Protein AF-A0A1Y0EMP9-F1 (afdb_monomer_lite)

Structure (mmCIF, N/CA/C/O backbone):
data_AF-A0A1Y0EMP9-F1
#
_entry.id   AF-A0A1Y0EMP9-F1
#
loop_
_atom_site.group_PDB
_atom_site.id
_atom_site.type_symbol
_atom_site.label_atom_id
_atom_site.label_alt_id
_atom_site.label_comp_id
_atom_site.label_asym_id
_atom_site.label_entity_id
_atom_site.label_seq_id
_atom_site.pdbx_PDB_ins_code
_atom_site.Cartn_x
_atom_site.Cartn_y
_atom_site.Cartn_z
_atom_site.occupancy
_atom_site.B_iso_or_equiv
_atom_site.auth_seq_id
_atom_site.auth_comp_id
_atom_site.auth_asym_id
_atom_site.auth_atom_id
_atom_site.pdbx_PDB_model_num
ATOM 1 N N . MET A 1 1 ? 27.835 5.437 15.108 1.00 37.56 1 MET A N 1
ATOM 2 C CA . MET A 1 1 ? 27.768 5.142 13.660 1.00 37.56 1 MET A CA 1
ATOM 3 C C . MET A 1 1 ? 26.360 5.455 13.192 1.00 37.56 1 MET A C 1
ATOM 5 O O . MET A 1 1 ? 25.438 4.773 13.617 1.00 37.56 1 MET A O 1
ATOM 9 N N . VAL A 1 2 ? 26.171 6.522 12.415 1.00 45.50 2 VAL A N 1
ATOM 10 C CA . VAL A 1 2 ? 24.854 6.846 11.848 1.00 45.50 2 VAL A CA 1
ATOM 11 C C . VAL A 1 2 ? 24.652 5.893 10.673 1.00 45.50 2 VAL A C 1
ATOM 13 O O . VAL A 1 2 ? 25.384 5.974 9.689 1.00 45.50 2 VAL A O 1
ATOM 16 N N . LYS A 1 3 ? 23.752 4.914 10.815 1.00 45.09 3 LYS A N 1
ATOM 17 C CA . LYS A 1 3 ? 23.377 4.024 9.709 1.00 45.09 3 LYS A CA 1
ATOM 18 C C . LYS A 1 3 ? 22.834 4.918 8.591 1.00 45.09 3 LYS A C 1
ATOM 20 O O . LYS A 1 3 ? 21.922 5.700 8.844 1.00 45.09 3 LYS A O 1
ATOM 25 N N . ALA A 1 4 ? 23.413 4.839 7.395 1.00 53.69 4 ALA A N 1
ATOM 26 C CA . ALA A 1 4 ? 22.848 5.504 6.229 1.00 53.69 4 ALA A CA 1
ATOM 27 C C . ALA A 1 4 ? 21.397 5.028 6.070 1.00 53.69 4 ALA A C 1
ATOM 29 O O . ALA A 1 4 ? 21.163 3.817 6.009 1.00 53.69 4 ALA A O 1
ATOM 30 N N . ILE A 1 5 ? 20.454 5.974 6.064 1.00 54.62 5 ILE A N 1
ATOM 31 C CA . ILE A 1 5 ? 19.033 5.708 5.826 1.00 54.62 5 ILE A CA 1
ATOM 32 C C . ILE A 1 5 ? 18.956 5.014 4.468 1.00 54.62 5 ILE A C 1
ATOM 34 O O . ILE A 1 5 ? 19.397 5.575 3.461 1.00 54.62 5 ILE A O 1
ATOM 38 N N . GLN A 1 6 ? 18.506 3.759 4.443 1.00 62.00 6 GLN A N 1
ATOM 39 C CA . GLN A 1 6 ? 18.392 3.036 3.183 1.00 62.00 6 GLN A CA 1
ATOM 40 C C . GLN A 1 6 ? 17.274 3.688 2.358 1.00 62.00 6 GLN A C 1
ATOM 42 O O . GLN A 1 6 ? 16.291 4.145 2.938 1.00 62.00 6 GLN A O 1
ATOM 47 N N . PRO A 1 7 ? 17.345 3.702 1.016 1.00 63.62 7 PRO A N 1
ATOM 48 C CA . PRO A 1 7 ? 16.256 4.221 0.180 1.00 63.62 7 PRO A CA 1
ATOM 49 C C . PRO A 1 7 ? 14.893 3.588 0.512 1.00 63.62 7 PRO A C 1
ATOM 51 O O . PRO A 1 7 ? 13.855 4.239 0.432 1.00 63.62 7 PRO A O 1
ATOM 54 N N . THR A 1 8 ? 14.905 2.323 0.944 1.00 72.81 8 THR A N 1
ATOM 55 C CA . THR A 1 8 ? 13.742 1.596 1.467 1.00 72.81 8 THR A CA 1
ATOM 56 C C . THR A 1 8 ? 13.122 2.280 2.686 1.00 72.81 8 THR A C 1
ATOM 58 O O . THR A 1 8 ? 11.903 2.372 2.766 1.00 72.81 8 THR A O 1
ATOM 61 N N . ASP A 1 9 ? 13.937 2.797 3.607 1.00 77.06 9 ASP A N 1
ATOM 62 C CA . ASP A 1 9 ? 13.466 3.464 4.824 1.00 77.06 9 ASP A CA 1
ATOM 63 C C . ASP A 1 9 ? 12.768 4.791 4.498 1.00 77.06 9 ASP A C 1
ATOM 65 O O . ASP A 1 9 ? 11.768 5.121 5.132 1.00 77.06 9 ASP A O 1
ATOM 69 N N . THR A 1 10 ? 13.232 5.517 3.474 1.00 84.38 10 THR A N 1
ATOM 70 C CA . THR A 1 10 ? 12.572 6.746 3.001 1.00 84.38 10 THR A CA 1
ATOM 71 C C . THR A 1 10 ? 11.175 6.452 2.457 1.00 84.38 10 THR A C 1
ATOM 73 O O . THR A 1 10 ? 10.213 7.098 2.860 1.00 84.38 10 THR A O 1
ATOM 76 N N . HIS A 1 11 ? 11.028 5.437 1.601 1.00 87.19 11 HIS A N 1
ATOM 77 C CA . HIS A 1 11 ? 9.717 5.074 1.050 1.00 87.19 11 HIS A CA 1
ATOM 78 C C . HIS A 1 11 ? 8.768 4.504 2.103 1.00 87.19 11 HIS A C 1
ATOM 80 O O . HIS A 1 11 ? 7.568 4.768 2.068 1.00 87.19 11 HIS A O 1
ATOM 86 N N . VAL A 1 12 ? 9.294 3.744 3.064 1.00 90.88 12 VAL A N 1
ATOM 87 C CA . VAL A 1 12 ? 8.502 3.289 4.209 1.00 90.88 12 VAL A CA 1
ATOM 88 C C . VAL A 1 12 ? 8.034 4.493 5.028 1.00 90.88 12 VAL A C 1
ATOM 90 O O . VAL A 1 12 ? 6.857 4.551 5.362 1.00 90.88 12 VAL A O 1
ATOM 93 N N . ALA A 1 13 ? 8.891 5.484 5.289 1.00 91.62 13 ALA A N 1
ATOM 94 C CA . ALA A 1 13 ? 8.503 6.699 6.007 1.00 91.62 13 ALA A CA 1
ATOM 95 C C . ALA A 1 13 ? 7.399 7.489 5.279 1.00 91.62 13 ALA A C 1
ATOM 97 O O . ALA A 1 13 ? 6.421 7.884 5.910 1.00 91.62 13 ALA A O 1
ATOM 98 N N . GLU A 1 14 ? 7.501 7.652 3.956 1.00 91.88 14 GLU A N 1
ATOM 99 C CA . GLU A 1 14 ? 6.457 8.282 3.131 1.00 91.88 14 GLU A CA 1
ATOM 100 C C . GLU A 1 14 ? 5.108 7.555 3.264 1.00 91.88 14 GLU A C 1
ATOM 102 O O . GLU A 1 14 ? 4.066 8.187 3.449 1.00 91.88 14 GLU A O 1
ATOM 107 N N . ILE A 1 15 ? 5.122 6.218 3.213 1.00 93.75 15 ILE A N 1
ATOM 108 C CA . ILE A 1 15 ? 3.914 5.399 3.366 1.00 93.75 15 ILE A CA 1
ATOM 109 C C . ILE A 1 15 ? 3.347 5.525 4.784 1.00 93.75 15 ILE A C 1
ATOM 111 O O . ILE A 1 15 ? 2.135 5.653 4.934 1.00 93.75 15 ILE A O 1
ATOM 115 N N . LEU A 1 16 ? 4.188 5.529 5.820 1.00 94.38 16 LEU A N 1
ATOM 116 C CA . LEU A 1 16 ? 3.743 5.655 7.211 1.00 94.38 16 LEU A CA 1
ATOM 117 C C . LEU A 1 16 ? 3.111 7.021 7.508 1.00 94.38 16 LEU A C 1
ATOM 119 O O . LEU A 1 16 ? 2.102 7.076 8.211 1.00 94.38 16 LEU A O 1
ATOM 123 N N . GLU A 1 17 ? 3.638 8.111 6.947 1.00 95.06 17 GLU A N 1
ATOM 124 C CA . GLU A 1 17 ? 3.003 9.431 7.070 1.00 95.06 17 GLU A CA 1
ATOM 125 C C . GLU A 1 17 ? 1.629 9.458 6.379 1.00 95.06 17 GLU A C 1
ATOM 127 O O . GLU A 1 17 ? 0.661 9.980 6.938 1.00 95.06 17 GLU A O 1
ATOM 132 N N . ALA A 1 18 ? 1.495 8.816 5.213 1.00 94.44 18 ALA A N 1
ATOM 133 C CA . ALA A 1 18 ? 0.203 8.675 4.540 1.00 94.44 18 ALA A CA 1
ATOM 134 C C . ALA A 1 18 ? -0.782 7.785 5.324 1.00 94.44 18 ALA A C 1
ATOM 136 O O . ALA A 1 18 ? -1.971 8.100 5.397 1.00 94.44 18 ALA A O 1
ATOM 137 N N . VAL A 1 19 ? -0.301 6.705 5.955 1.00 95.31 19 VAL A N 1
ATOM 138 C CA . VAL A 1 19 ? -1.103 5.859 6.857 1.00 95.31 19 VAL A CA 1
ATOM 139 C C . VAL A 1 19 ? -1.609 6.680 8.037 1.00 95.31 19 VAL A C 1
ATOM 141 O O . VAL A 1 19 ? -2.790 6.621 8.362 1.00 95.31 19 VAL A O 1
ATOM 144 N N . LYS A 1 20 ? -0.745 7.489 8.657 1.00 94.81 20 LYS A N 1
ATOM 145 C CA . LYS A 1 20 ? -1.113 8.349 9.785 1.00 94.81 20 LYS A CA 1
ATOM 146 C C . LYS A 1 20 ? -2.200 9.353 9.403 1.00 94.81 20 LYS A C 1
ATOM 148 O O . LYS A 1 20 ? -3.161 9.503 10.152 1.00 94.81 20 LYS A O 1
ATOM 153 N N . ALA A 1 21 ? -2.079 9.995 8.241 1.00 95.19 21 ALA A N 1
ATOM 154 C CA . ALA A 1 21 ? -3.112 10.892 7.727 1.00 95.19 21 ALA A CA 1
ATOM 155 C C . ALA A 1 21 ? -4.439 10.149 7.480 1.00 95.19 21 ALA A C 1
ATOM 157 O O . ALA A 1 21 ? -5.491 10.585 7.940 1.00 95.19 21 ALA A O 1
ATOM 158 N N . ALA A 1 22 ? -4.396 8.973 6.846 1.00 95.19 22 ALA A N 1
ATOM 159 C CA . ALA A 1 22 ? -5.587 8.156 6.612 1.00 95.19 22 ALA A CA 1
ATOM 160 C C . ALA A 1 22 ? -6.244 7.669 7.920 1.00 95.19 22 ALA A C 1
ATOM 162 O O . ALA A 1 22 ? -7.470 7.663 8.034 1.00 95.19 22 ALA A O 1
ATOM 163 N N . ALA A 1 23 ? -5.451 7.300 8.925 1.00 94.44 23 ALA A N 1
ATOM 164 C CA . ALA A 1 23 ? -5.946 6.889 10.234 1.00 94.44 23 ALA A CA 1
ATOM 165 C C . ALA A 1 23 ? -6.621 8.049 10.987 1.00 94.44 23 ALA A C 1
ATOM 167 O O . ALA A 1 23 ? -7.641 7.839 11.641 1.00 94.44 23 ALA A O 1
ATOM 168 N N . GLN A 1 24 ? -6.112 9.280 10.854 1.00 95.69 24 GLN A N 1
ATOM 169 C CA . GLN A 1 24 ? -6.764 10.481 11.399 1.00 95.69 24 GLN A CA 1
ATOM 170 C C . GLN A 1 24 ? -8.143 10.740 10.773 1.00 95.69 24 GLN A C 1
ATOM 172 O O . GLN A 1 24 ? -9.017 11.303 11.428 1.00 95.69 24 GLN A O 1
ATOM 177 N N . GLU A 1 25 ? -8.362 10.282 9.541 1.00 95.38 25 GLU A N 1
ATOM 178 C CA . GLU A 1 25 ? -9.662 10.311 8.860 1.00 95.38 25 GLU A CA 1
ATOM 179 C C . GLU A 1 25 ? -10.569 9.114 9.220 1.00 95.38 25 GLU A C 1
ATOM 181 O O . GLU A 1 25 ? -11.660 8.980 8.668 1.00 95.38 25 GLU A O 1
ATOM 186 N N . GLY A 1 26 ? -10.137 8.226 10.124 1.00 94.56 26 GLY A N 1
ATOM 187 C CA . GLY A 1 26 ? -10.892 7.039 10.537 1.00 94.56 26 GLY A CA 1
ATOM 188 C C . GLY A 1 26 ? -10.819 5.862 9.560 1.00 94.56 26 GLY A C 1
ATOM 189 O O . GLY A 1 26 ? -11.640 4.949 9.641 1.00 94.56 26 GLY A O 1
ATOM 190 N N . LYS A 1 27 ? -9.862 5.862 8.623 1.00 95.44 27 LYS A N 1
ATO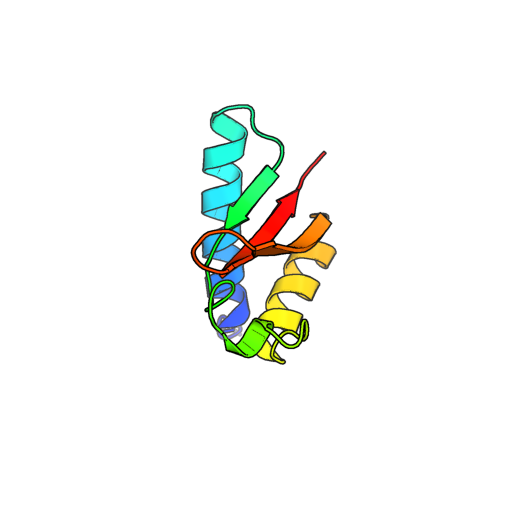M 191 C CA . LYS A 1 27 ? -9.642 4.743 7.694 1.00 95.44 27 LYS A CA 1
ATOM 192 C C . LYS A 1 27 ? -8.791 3.649 8.343 1.00 95.44 27 LYS A C 1
ATOM 194 O O . LYS A 1 27 ? -7.978 3.913 9.226 1.00 95.44 27 LYS A O 1
ATOM 199 N N . THR A 1 28 ? -8.935 2.430 7.831 1.00 95.12 28 THR A N 1
ATOM 200 C CA . THR A 1 28 ? -8.140 1.240 8.202 1.00 95.12 28 THR A CA 1
ATOM 201 C C . THR A 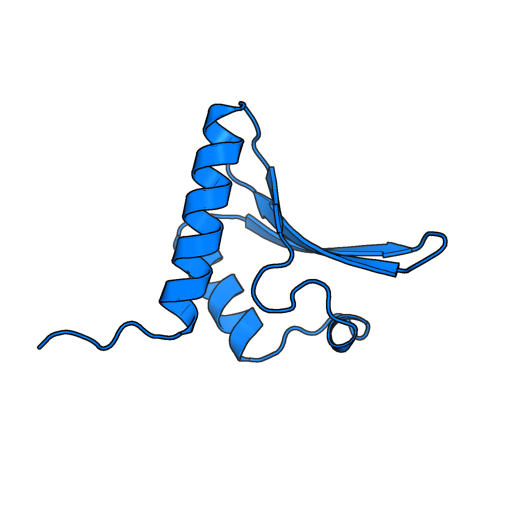1 28 ? -7.293 0.710 7.043 1.00 95.12 28 THR A C 1
ATOM 203 O O . THR A 1 28 ? -6.573 -0.279 7.171 1.00 95.12 28 THR A O 1
ATOM 206 N N . THR A 1 29 ? -7.382 1.363 5.882 1.00 96.06 29 THR A N 1
ATOM 207 C CA . THR A 1 29 ? -6.681 0.978 4.657 1.00 96.06 29 THR A CA 1
ATOM 208 C C . THR A 1 29 ? -6.161 2.206 3.919 1.00 96.06 29 THR A C 1
ATOM 210 O O . THR A 1 29 ? -6.855 3.222 3.823 1.00 96.06 29 THR A O 1
ATOM 213 N N . LEU A 1 30 ? -4.983 2.080 3.317 1.00 96.44 30 LEU A N 1
ATOM 214 C CA . LEU A 1 30 ? -4.348 3.051 2.440 1.00 96.44 30 LEU A CA 1
ATOM 215 C C . LEU A 1 30 ? -4.085 2.406 1.079 1.00 96.44 30 LEU A C 1
ATOM 217 O O . LEU A 1 30 ? -3.433 1.369 0.981 1.00 96.44 30 LEU A O 1
ATOM 221 N N . LYS A 1 31 ? -4.534 3.079 0.022 1.00 95.06 31 LYS A N 1
ATOM 222 C CA . LYS A 1 31 ? -4.139 2.816 -1.361 1.00 95.06 31 LYS A CA 1
ATOM 223 C C . LYS A 1 31 ? -2.980 3.750 -1.715 1.00 95.06 31 LYS A C 1
ATOM 225 O O . LYS A 1 31 ? -3.158 4.965 -1.665 1.00 95.06 31 LYS A O 1
ATOM 230 N N . THR A 1 32 ? -1.809 3.208 -2.054 1.00 93.06 32 THR A N 1
ATOM 231 C CA . THR A 1 32 ? -0.620 4.005 -2.393 1.00 93.06 32 THR A CA 1
ATOM 232 C C . THR A 1 32 ? 0.062 3.547 -3.680 1.00 93.06 32 THR A C 1
ATOM 234 O O . THR A 1 32 ? 0.126 2.360 -3.998 1.00 93.06 32 THR A O 1
ATOM 237 N N . TYR A 1 33 ? 0.598 4.528 -4.404 1.00 90.50 33 TYR A N 1
ATOM 238 C CA . TYR A 1 33 ? 1.377 4.371 -5.635 1.00 90.50 33 TYR A CA 1
ATOM 239 C C . TYR A 1 33 ? 2.863 4.683 -5.429 1.00 90.50 33 TYR A C 1
ATOM 241 O O . TYR A 1 33 ? 3.614 4.787 -6.400 1.00 90.50 33 TYR A O 1
ATOM 249 N N . ALA A 1 34 ? 3.283 4.865 -4.171 1.00 85.38 34 ALA A N 1
ATOM 250 C CA . ALA A 1 34 ? 4.672 5.129 -3.821 1.00 85.38 34 ALA A CA 1
ATOM 251 C C . ALA A 1 34 ? 5.606 4.093 -4.463 1.00 85.38 34 ALA A C 1
ATOM 253 O O . ALA A 1 34 ? 5.218 2.958 -4.716 1.00 85.38 34 ALA A O 1
ATOM 254 N N . ARG A 1 35 ? 6.844 4.487 -4.756 1.00 83.00 35 ARG A N 1
ATOM 255 C CA . ARG A 1 35 ? 7.870 3.611 -5.339 1.00 83.00 35 ARG A CA 1
ATOM 256 C C . ARG A 1 35 ? 7.392 2.740 -6.515 1.00 83.00 35 ARG A C 1
ATOM 258 O O . ARG A 1 35 ? 7.653 1.536 -6.570 1.00 83.00 35 ARG A O 1
ATOM 265 N N . ASP A 1 36 ? 6.693 3.365 -7.457 1.00 81.44 36 ASP A N 1
ATOM 266 C CA . ASP A 1 36 ? 6.252 2.732 -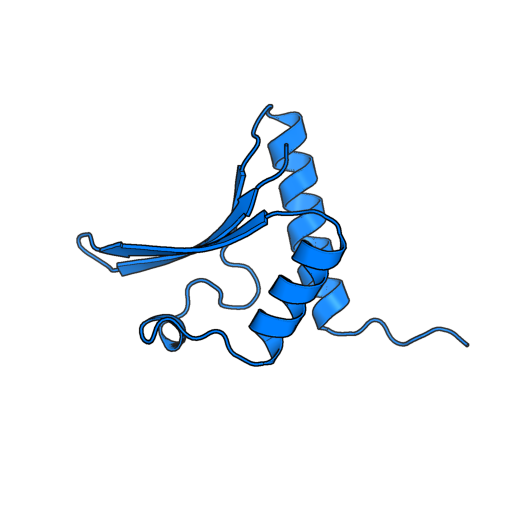8.701 1.00 81.44 36 ASP A CA 1
ATOM 267 C C . ASP A 1 36 ? 5.298 1.541 -8.485 1.00 81.44 36 ASP A C 1
ATOM 269 O O . ASP A 1 36 ? 5.160 0.687 -9.364 1.00 81.44 36 ASP A O 1
ATOM 273 N N . PHE A 1 37 ? 4.598 1.484 -7.338 1.00 83.00 37 PHE A N 1
ATOM 274 C CA . PHE A 1 37 ? 3.560 0.476 -7.072 1.00 83.00 37 PHE A CA 1
ATOM 275 C C . PHE A 1 37 ? 2.340 0.574 -8.010 1.00 83.00 37 PHE A C 1
ATOM 277 O O . PHE A 1 37 ? 1.463 -0.279 -7.938 1.00 83.00 37 PHE A O 1
ATOM 284 N N . GLY A 1 38 ? 2.304 1.563 -8.912 1.00 79.00 38 GLY A N 1
ATOM 285 C CA . GLY A 1 38 ? 1.362 1.638 -10.036 1.00 79.00 38 GLY A CA 1
ATOM 286 C C . GLY A 1 38 ? 1.982 1.537 -11.423 1.00 79.00 38 GLY A C 1
ATOM 287 O O . GLY A 1 38 ? 1.320 1.856 -12.407 1.00 79.00 38 GLY A O 1
ATOM 288 N N . SER A 1 39 ? 3.249 1.133 -11.533 1.00 79.69 39 SER A N 1
ATOM 289 C CA . SER A 1 39 ? 3.891 1.006 -12.839 1.00 79.69 39 SER A CA 1
ATOM 290 C C . SER A 1 39 ? 3.602 -0.349 -13.490 1.00 79.69 39 SER A C 1
ATOM 292 O O . SER A 1 39 ? 3.356 -1.355 -12.823 1.00 79.69 39 SER A O 1
ATOM 294 N N . GLY A 1 40 ? 3.669 -0.389 -14.823 1.00 73.81 40 GLY A N 1
ATOM 295 C CA . GLY A 1 40 ? 3.353 -1.589 -15.600 1.00 73.81 40 GLY A CA 1
ATOM 296 C C . GLY A 1 40 ? 4.287 -2.782 -15.362 1.00 73.81 40 GLY A C 1
ATOM 297 O O . GLY A 1 40 ? 3.968 -3.890 -15.784 1.00 73.81 40 GLY A O 1
ATOM 298 N N . ASN A 1 41 ? 5.408 -2.608 -14.653 1.00 75.81 41 ASN A N 1
ATOM 299 C CA . ASN A 1 41 ? 6.238 -3.741 -14.227 1.00 75.81 41 ASN A CA 1
ATOM 300 C C . ASN A 1 41 ? 5.472 -4.721 -13.313 1.00 75.81 41 ASN A C 1
ATOM 302 O O . ASN A 1 41 ? 5.809 -5.901 -13.266 1.00 75.81 41 ASN A O 1
ATOM 306 N N . LEU A 1 42 ? 4.404 -4.256 -12.659 1.00 77.75 42 LEU A N 1
ATOM 307 C CA . LEU A 1 42 ? 3.527 -5.066 -11.824 1.00 77.75 42 LEU A CA 1
ATOM 308 C C . LEU A 1 42 ? 2.405 -5.767 -12.603 1.00 77.75 42 LEU A C 1
ATOM 310 O O . LEU A 1 42 ? 1.668 -6.543 -11.999 1.00 77.75 42 LEU A O 1
ATOM 314 N N . TYR A 1 43 ? 2.286 -5.592 -13.929 1.00 68.12 43 TYR A N 1
ATOM 315 C CA . TYR A 1 43 ? 1.333 -6.372 -14.740 1.00 68.12 43 TYR A CA 1
ATOM 316 C C . TYR A 1 43 ? 1.588 -7.882 -14.664 1.00 68.12 43 TYR A C 1
ATOM 318 O O . TYR A 1 43 ? 0.654 -8.669 -14.785 1.00 68.12 43 TYR A O 1
ATOM 326 N N . GLY A 1 44 ? 2.836 -8.291 -14.415 1.00 69.50 44 GLY A N 1
ATOM 327 C CA . GLY A 1 44 ? 3.197 -9.687 -14.152 1.00 69.50 44 GLY A CA 1
ATOM 328 C C . GLY A 1 44 ? 2.928 -10.153 -12.715 1.00 69.50 44 GLY A C 1
ATOM 329 O O . GLY A 1 44 ? 3.267 -11.283 -12.376 1.00 69.50 44 GLY A O 1
ATOM 330 N N . GLY A 1 45 ? 2.378 -9.290 -11.853 1.00 69.00 45 GLY A N 1
ATOM 331 C CA . GLY A 1 45 ? 2.072 -9.579 -10.449 1.00 69.00 45 GLY A CA 1
ATOM 332 C C . GLY A 1 45 ? 3.289 -9.697 -9.526 1.00 69.00 45 GLY A C 1
ATOM 333 O O . GLY A 1 45 ? 3.122 -10.008 -8.349 1.00 69.00 45 GLY A O 1
ATOM 334 N N . GLN A 1 46 ? 4.507 -9.465 -10.027 1.00 81.19 46 GLN A N 1
ATOM 335 C CA . GLN A 1 46 ? 5.732 -9.633 -9.248 1.00 81.19 46 GLN A CA 1
ATOM 336 C C . GLN A 1 46 ? 6.373 -8.286 -8.894 1.00 81.19 46 GLN A C 1
ATOM 338 O O . GLN A 1 46 ? 6.751 -7.541 -9.800 1.00 81.19 46 GLN A O 1
ATOM 343 N N . PRO A 1 47 ? 6.539 -7.968 -7.597 1.00 85.44 47 PRO A N 1
ATOM 344 C CA . PRO A 1 47 ? 7.276 -6.786 -7.182 1.00 85.44 47 PRO A CA 1
ATOM 345 C C . PRO A 1 47 ? 8.759 -6.905 -7.528 1.00 85.44 47 PRO A C 1
ATOM 347 O O . PRO A 1 47 ? 9.361 -7.977 -7.470 1.00 85.44 47 PRO A O 1
ATOM 350 N N . THR A 1 48 ? 9.378 -5.765 -7.814 1.00 87.56 48 THR A N 1
ATOM 351 C CA . THR A 1 48 ? 10.842 -5.663 -7.875 1.00 87.56 48 THR A CA 1
ATOM 352 C C . THR A 1 48 ? 11.470 -5.946 -6.508 1.00 87.56 48 THR A C 1
ATOM 354 O O . THR A 1 48 ? 10.816 -5.820 -5.474 1.00 87.56 48 THR A O 1
ATOM 357 N N . VAL A 1 49 ? 12.776 -6.238 -6.471 1.00 87.38 49 VAL A N 1
ATOM 358 C CA . VAL A 1 49 ? 13.522 -6.434 -5.209 1.00 87.38 49 VAL A CA 1
ATOM 359 C C . VAL A 1 49 ? 13.351 -5.244 -4.253 1.00 87.38 49 VAL A C 1
ATOM 361 O O . VAL A 1 49 ? 13.162 -5.432 -3.054 1.00 87.38 49 VAL A O 1
ATOM 364 N N . ALA A 1 50 ? 13.356 -4.014 -4.776 1.00 86.12 50 ALA A N 1
ATOM 365 C CA . ALA A 1 50 ? 13.165 -2.811 -3.968 1.00 86.12 50 ALA A CA 1
ATOM 366 C C . ALA A 1 50 ? 11.740 -2.712 -3.390 1.00 86.12 50 ALA A C 1
ATOM 368 O O . ALA A 1 50 ? 11.571 -2.391 -2.217 1.00 86.12 50 ALA A O 1
ATOM 369 N N . GLN A 1 51 ? 10.718 -3.023 -4.189 1.00 89.19 51 GLN A N 1
ATOM 370 C CA . GLN A 1 51 ? 9.320 -3.048 -3.743 1.00 89.19 51 GLN A CA 1
ATOM 371 C C . GLN A 1 51 ? 9.070 -4.163 -2.722 1.00 89.19 51 GLN A C 1
ATOM 373 O O . GLN A 1 51 ? 8.401 -3.940 -1.716 1.00 89.19 51 GLN A O 1
ATOM 378 N N . ALA A 1 52 ? 9.662 -5.340 -2.933 1.00 90.19 52 ALA A N 1
ATOM 379 C CA . ALA A 1 52 ? 9.608 -6.447 -1.986 1.00 90.19 52 ALA A CA 1
ATOM 380 C C . ALA A 1 52 ? 10.246 -6.074 -0.638 1.00 90.19 52 ALA A C 1
ATOM 382 O O . ALA A 1 52 ? 9.705 -6.432 0.404 1.00 90.19 52 ALA A O 1
ATOM 383 N N . ALA A 1 53 ? 11.341 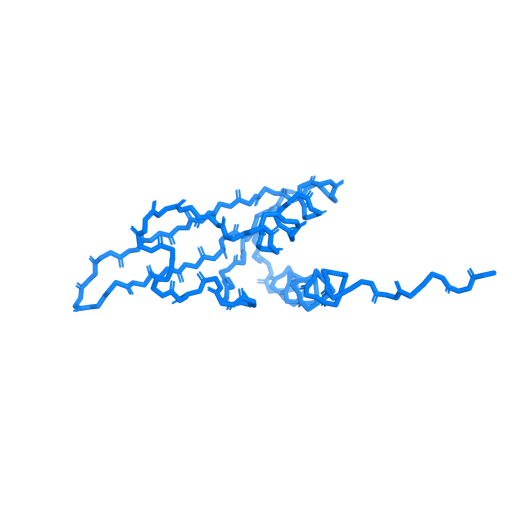-5.302 -0.636 1.00 91.50 53 ALA A N 1
ATOM 384 C CA . ALA A 1 53 ? 11.953 -4.801 0.595 1.00 91.50 53 ALA A CA 1
ATOM 385 C C . ALA A 1 53 ? 11.035 -3.825 1.356 1.00 91.50 53 ALA A C 1
ATOM 387 O O . ALA A 1 53 ? 10.949 -3.900 2.579 1.00 91.50 53 ALA A O 1
ATOM 388 N N . VAL A 1 54 ? 10.311 -2.949 0.649 1.00 91.62 54 VAL A N 1
ATOM 389 C CA . VAL A 1 54 ? 9.305 -2.058 1.262 1.00 91.62 54 VAL A CA 1
ATOM 390 C C . VAL A 1 54 ? 8.150 -2.869 1.854 1.00 91.62 54 VAL A C 1
ATOM 392 O O . VAL A 1 54 ? 7.787 -2.656 3.007 1.00 91.62 54 VAL A O 1
ATOM 395 N N . ILE A 1 55 ? 7.613 -3.833 1.098 1.00 93.25 55 ILE A N 1
ATOM 396 C CA . ILE A 1 55 ? 6.557 -4.752 1.554 1.00 93.25 55 ILE A CA 1
ATOM 397 C C . ILE A 1 55 ? 6.997 -5.504 2.813 1.00 93.25 55 ILE A C 1
ATOM 399 O O . ILE A 1 55 ? 6.279 -5.508 3.809 1.00 93.25 55 ILE A O 1
ATOM 403 N N . ALA A 1 56 ? 8.193 -6.099 2.793 1.00 93.62 56 ALA A N 1
ATOM 404 C CA . ALA A 1 56 ? 8.747 -6.813 3.937 1.00 93.62 56 ALA A CA 1
ATOM 405 C C . ALA A 1 56 ? 8.856 -5.894 5.156 1.00 93.62 56 ALA A C 1
ATOM 407 O O . ALA A 1 56 ? 8.417 -6.264 6.241 1.00 93.62 56 ALA A O 1
ATOM 408 N N . ARG A 1 57 ? 9.349 -4.666 4.966 1.00 93.44 57 ARG A N 1
ATOM 409 C CA . ARG A 1 57 ? 9.503 -3.712 6.061 1.00 93.44 57 ARG A CA 1
ATOM 410 C C . ARG A 1 57 ? 8.164 -3.258 6.645 1.00 93.44 57 ARG A C 1
ATOM 412 O O . ARG A 1 57 ? 8.050 -3.145 7.859 1.00 93.44 57 ARG A O 1
ATOM 419 N N . LEU A 1 58 ? 7.146 -3.028 5.816 1.00 93.88 58 LEU A N 1
ATOM 420 C CA . LEU A 1 58 ? 5.791 -2.715 6.285 1.00 93.88 58 LEU A CA 1
ATOM 421 C C . LEU A 1 58 ? 5.176 -3.894 7.055 1.00 93.88 58 LEU A C 1
ATOM 423 O O . LEU A 1 58 ? 4.582 -3.686 8.111 1.00 93.88 58 LEU A O 1
ATOM 427 N N . ASN A 1 59 ? 5.381 -5.125 6.580 1.00 94.62 59 ASN A N 1
ATOM 428 C CA . ASN A 1 59 ? 4.914 -6.331 7.267 1.00 94.62 59 ASN A CA 1
ATOM 429 C C . ASN A 1 59 ? 5.624 -6.542 8.618 1.00 94.62 59 ASN A C 1
ATOM 431 O O . ASN A 1 59 ? 4.976 -6.894 9.599 1.00 94.62 59 ASN A O 1
ATOM 435 N N . GLU A 1 60 ? 6.932 -6.274 8.707 1.00 94.94 60 GLU A N 1
ATOM 436 C CA . GLU A 1 60 ? 7.689 -6.287 9.973 1.00 94.94 60 GLU A CA 1
ATOM 437 C C . GLU A 1 60 ? 7.156 -5.274 10.996 1.00 94.94 60 GLU A C 1
ATOM 439 O O . GLU A 1 60 ? 7.267 -5.492 12.201 1.00 94.94 60 GLU A O 1
ATOM 444 N N . LEU A 1 61 ? 6.583 -4.166 10.522 1.00 93.31 61 LEU A N 1
ATOM 445 C CA . LEU A 1 61 ? 5.962 -3.137 11.355 1.00 93.31 61 LEU A CA 1
ATOM 446 C C . LEU A 1 61 ? 4.515 -3.477 11.756 1.00 93.31 61 LEU A C 1
ATOM 448 O O . LEU A 1 61 ? 3.897 -2.703 12.482 1.00 93.31 61 LEU A O 1
ATOM 452 N N . GLY A 1 62 ? 3.981 -4.620 11.312 1.00 94.75 62 GLY A N 1
ATOM 453 C CA . GLY A 1 62 ? 2.644 -5.105 11.665 1.00 94.75 62 GLY A CA 1
ATOM 454 C C . GLY A 1 62 ? 1.535 -4.719 10.686 1.00 94.75 62 GLY A C 1
ATOM 455 O O . GLY A 1 62 ? 0.378 -5.061 10.922 1.00 94.75 62 GLY A O 1
ATOM 456 N N . PHE A 1 63 ? 1.857 -4.048 9.579 1.00 96.25 63 PHE A N 1
ATOM 457 C CA . PHE A 1 63 ? 0.874 -3.754 8.539 1.00 96.25 63 PHE A CA 1
ATOM 458 C C . PHE A 1 63 ? 0.619 -4.980 7.663 1.00 96.25 63 PHE A C 1
ATOM 460 O O . PHE A 1 63 ? 1.525 -5.759 7.374 1.00 96.25 63 PHE A O 1
ATOM 467 N N . LYS A 1 64 ? -0.612 -5.125 7.172 1.00 96.56 64 LYS A N 1
ATOM 468 C CA . LYS A 1 64 ? -0.950 -6.104 6.133 1.00 96.56 64 LYS A CA 1
ATOM 469 C C . LYS A 1 64 ? -0.849 -5.425 4.771 1.00 96.56 64 LYS A C 1
ATOM 471 O O . LYS A 1 64 ? -1.524 -4.421 4.537 1.00 96.56 64 LYS A O 1
ATOM 476 N N . THR A 1 65 ? -0.030 -5.967 3.873 1.00 94.62 65 THR A N 1
ATOM 477 C CA . THR A 1 65 ? 0.188 -5.403 2.533 1.00 94.62 65 THR A CA 1
ATOM 478 C C . THR A 1 65 ? -0.271 -6.339 1.417 1.00 94.62 65 THR A C 1
ATOM 480 O O . THR A 1 65 ? -0.107 -7.556 1.504 1.00 94.62 65 THR A O 1
ATOM 483 N N . ALA A 1 66 ? -0.841 -5.778 0.349 1.00 92.69 66 ALA A N 1
ATOM 484 C CA . ALA A 1 66 ? -1.242 -6.519 -0.844 1.00 92.69 66 ALA A CA 1
ATOM 485 C C . ALA A 1 66 ? -1.055 -5.668 -2.104 1.00 92.69 66 ALA A C 1
ATOM 487 O O . ALA A 1 66 ? -1.472 -4.514 -2.147 1.00 92.69 66 ALA A O 1
ATOM 488 N N . ILE A 1 67 ? -0.468 -6.241 -3.156 1.00 90.94 67 ILE A N 1
ATOM 489 C CA . ILE A 1 67 ? -0.501 -5.617 -4.482 1.00 90.94 67 ILE A CA 1
ATOM 490 C C . ILE A 1 67 ? -1.874 -5.914 -5.075 1.00 90.94 67 ILE A C 1
ATOM 492 O O . ILE A 1 67 ? -2.258 -7.075 -5.229 1.00 90.94 67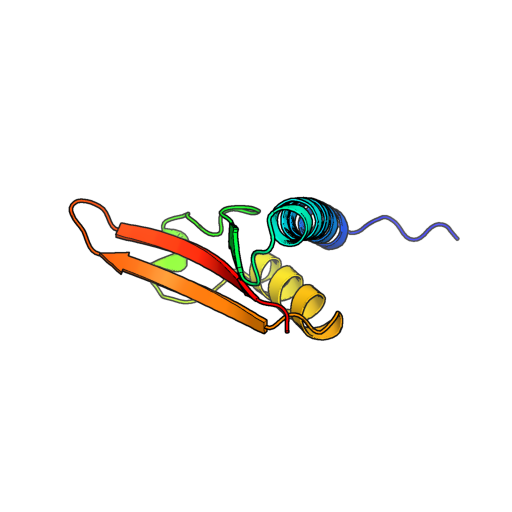 ILE A O 1
ATOM 496 N N . ARG A 1 68 ? -2.629 -4.861 -5.366 1.00 91.38 68 ARG A N 1
ATOM 497 C CA . ARG A 1 68 ? -3.965 -4.941 -5.950 1.00 91.38 68 ARG A CA 1
ATOM 498 C C . ARG A 1 68 ? -3.915 -4.443 -7.380 1.00 91.38 68 ARG A C 1
ATOM 500 O O . ARG A 1 68 ? -3.130 -3.556 -7.707 1.00 91.38 68 ARG A O 1
ATOM 507 N N . SER A 1 69 ? -4.782 -4.999 -8.210 1.00 89.12 69 SER A N 1
ATOM 508 C CA . SER A 1 69 ? -5.030 -4.493 -9.548 1.00 89.12 69 SER A CA 1
ATOM 509 C C . SER A 1 69 ? -6.524 -4.465 -9.835 1.00 89.12 69 SER A C 1
ATOM 511 O O . SER A 1 69 ? -7.281 -5.320 -9.373 1.00 89.12 69 SER A O 1
ATOM 513 N N . GLU A 1 70 ? -6.952 -3.468 -10.598 1.00 89.31 70 GLU A N 1
ATOM 514 C CA . GLU A 1 70 ? -8.317 -3.345 -11.084 1.00 89.31 70 GLU A CA 1
ATOM 515 C C . GLU A 1 70 ? -8.301 -3.042 -12.581 1.00 89.31 70 GLU A C 1
ATOM 517 O O . GLU A 1 70 ? -7.750 -2.037 -13.031 1.00 89.31 70 GLU A O 1
ATOM 522 N N . CYS A 1 71 ? -8.915 -3.924 -13.367 1.00 85.19 71 CYS A N 1
ATOM 523 C CA . CYS A 1 71 ? -9.044 -3.753 -14.808 1.00 85.19 71 CYS A CA 1
ATOM 524 C C . CYS A 1 71 ? -10.348 -3.012 -15.127 1.00 85.19 71 CYS A C 1
ATOM 526 O O . CYS A 1 71 ? -11.430 -3.592 -15.029 1.00 85.19 71 CYS A O 1
ATOM 528 N N . ARG A 1 72 ? -10.248 -1.740 -15.533 1.00 82.69 72 ARG A N 1
ATOM 529 C CA . ARG A 1 72 ? -11.358 -0.964 -16.119 1.00 82.69 72 ARG A CA 1
ATOM 530 C C . ARG A 1 72 ? -10.983 -0.534 -17.543 1.00 82.69 72 ARG A C 1
ATOM 532 O O . ARG A 1 72 ? -10.441 -1.335 -18.294 1.00 82.69 72 ARG A O 1
ATOM 539 N N . GLN A 1 73 ? -11.246 0.718 -17.931 1.00 87.25 73 GLN A N 1
ATOM 540 C CA . GLN A 1 73 ? -10.778 1.268 -19.213 1.00 87.25 73 GLN A CA 1
ATOM 541 C C . GLN A 1 73 ? -9.241 1.296 -19.304 1.00 87.25 73 GLN A C 1
ATOM 543 O O . GLN A 1 73 ? -8.679 1.125 -20.381 1.00 87.25 73 GLN A O 1
ATOM 548 N N . PHE A 1 74 ? -8.582 1.462 -18.158 1.00 81.81 74 PHE A N 1
ATOM 549 C CA . PHE A 1 74 ? -7.155 1.247 -17.960 1.00 81.81 74 PHE A CA 1
ATOM 550 C C . PHE A 1 74 ? -6.977 0.327 -16.756 1.00 81.81 74 PHE A C 1
ATOM 552 O O . PHE A 1 74 ? -7.870 0.234 -15.905 1.00 81.81 74 PHE A O 1
ATOM 559 N N . VAL A 1 75 ? -5.848 -0.371 -16.699 1.00 83.38 75 VAL A N 1
ATOM 560 C CA . VAL A 1 75 ? -5.516 -1.175 -15.529 1.00 83.38 75 VAL A CA 1
ATOM 561 C C . VAL A 1 75 ? -4.869 -0.268 -14.492 1.00 83.38 75 VAL A C 1
ATOM 563 O O . VAL A 1 75 ? -3.883 0.411 -14.774 1.00 83.38 75 VAL A O 1
ATOM 566 N N . ASP A 1 76 ? -5.448 -0.261 -13.302 1.00 88.88 76 ASP A N 1
ATOM 567 C CA . ASP A 1 76 ? -4.928 0.436 -12.137 1.00 88.88 76 ASP A CA 1
ATOM 568 C C . ASP A 1 76 ? -4.251 -0.588 -11.226 1.00 88.88 76 ASP A C 1
ATOM 570 O O . ASP A 1 76 ? -4.834 -1.634 -10.946 1.00 88.88 76 ASP A O 1
ATOM 574 N N . ILE A 1 77 ? -3.021 -0.321 -10.791 1.00 90.62 77 ILE A N 1
ATOM 575 C CA . ILE A 1 77 ? -2.259 -1.192 -9.888 1.00 90.62 77 ILE A CA 1
ATOM 576 C C . ILE A 1 77 ? -1.792 -0.348 -8.712 1.00 90.62 77 ILE A C 1
ATOM 578 O O . ILE A 1 77 ? -1.358 0.784 -8.904 1.00 90.62 77 ILE A O 1
ATOM 582 N N . TRP A 1 78 ? -1.896 -0.869 -7.496 1.00 92.94 78 TRP A N 1
ATOM 583 C CA . TRP A 1 78 ? -1.446 -0.159 -6.303 1.00 92.94 78 TRP A CA 1
ATOM 584 C C . TRP A 1 78 ? -0.984 -1.115 -5.209 1.00 92.94 78 TRP A C 1
ATOM 586 O O . TRP A 1 78 ? -1.317 -2.303 -5.202 1.00 92.94 78 TRP A O 1
ATOM 596 N N . LEU A 1 79 ? -0.256 -0.569 -4.236 1.00 94.19 79 LEU A N 1
ATOM 597 C CA . LEU A 1 79 ? -0.048 -1.220 -2.952 1.00 94.19 79 LEU A CA 1
ATOM 598 C C . LEU A 1 79 ? -1.192 -0.830 -2.017 1.00 94.19 79 LEU A C 1
ATOM 600 O O . LEU A 1 79 ? -1.409 0.347 -1.724 1.00 94.19 79 LEU A O 1
ATOM 604 N N . GLU A 1 80 ? -1.930 -1.823 -1.549 1.00 95.75 80 GLU A N 1
ATOM 605 C CA . GLU A 1 80 ? -2.865 -1.695 -0.441 1.00 95.75 80 GLU A CA 1
ATOM 606 C C . GLU A 1 80 ? -2.125 -1.992 0.863 1.00 95.75 80 GLU A C 1
ATOM 608 O O . GLU A 1 80 ? -1.477 -3.031 0.995 1.00 95.75 80 GLU A O 1
ATOM 613 N N . VAL A 1 81 ? -2.214 -1.072 1.818 1.00 96.50 81 VAL A N 1
ATOM 614 C CA . VAL A 1 81 ? -1.676 -1.207 3.175 1.00 96.50 81 VAL A CA 1
ATOM 615 C C . VAL A 1 81 ? -2.851 -1.131 4.136 1.00 96.50 81 VAL A C 1
ATOM 617 O O . VAL A 1 81 ? -3.651 -0.208 4.042 1.00 96.50 81 VAL A O 1
ATOM 620 N N . SER A 1 82 ? -2.975 -2.081 5.052 1.00 96.81 82 SER A N 1
ATOM 621 C CA . SER A 1 82 ? -4.077 -2.139 6.015 1.00 96.81 82 SER A CA 1
ATOM 622 C C . SER A 1 82 ? -3.567 -2.331 7.438 1.00 96.81 82 SER A C 1
ATOM 624 O O . SER A 1 82 ? -2.524 -2.956 7.657 1.00 96.81 82 SER A O 1
ATOM 626 N N . TRP A 1 83 ? -4.295 -1.748 8.387 1.00 94.75 83 TRP A N 1
ATOM 627 C CA . TRP A 1 83 ? -4.034 -1.807 9.822 1.00 94.75 83 TRP A CA 1
ATOM 628 C C . TRP A 1 83 ? -5.346 -2.066 10.568 1.00 94.75 83 TRP A C 1
ATOM 630 O O . TRP A 1 83 ? -6.399 -1.558 10.179 1.00 94.75 83 TRP A O 1
ATOM 640 N N . GLU A 1 84 ? -5.266 -2.895 11.606 1.00 80.69 84 GLU A N 1
ATOM 641 C CA . GLU A 1 84 ? -6.361 -3.223 12.531 1.00 80.69 84 GLU A CA 1
ATOM 642 C C . GLU A 1 84 ? -6.135 -2.533 13.877 1.00 80.69 84 GLU A C 1
ATOM 644 O O . GLU A 1 84 ? -4.957 -2.451 14.300 1.00 80.69 84 GLU A O 1
#

pLDDT: mean 85.92, std 12.71, range [37.56, 96.81]

Radius of gyration: 13.33 Å; chains: 1; bounding box: 39×21×33 Å

Sequence (84 aa):
MVKAIQPTDTHVAEILEAVKAAAQEGKTTLKTYARDFGSGNLYGGQPTVAQAAVIARLNELGFKTAIRS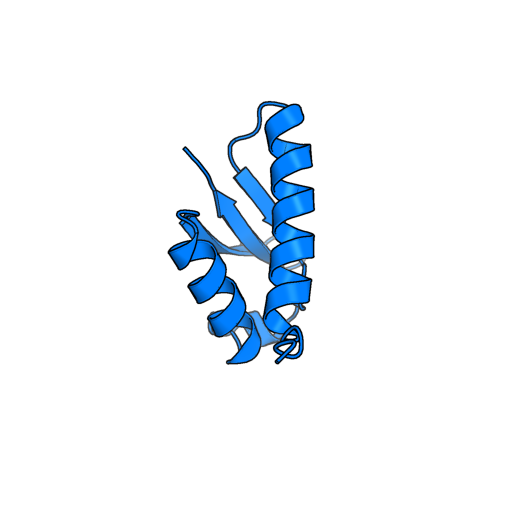ECRQFVDIWLEVSWE

Foldseek 3Di:
DPPPCPPLNVQLVVVVVQVVVCVVVVDFKDWDCGPNQFPCVCVVVDDDPSVVSNCVVLVVVVWDWDWDWDDDVHIGITIMIGHD

Secondary structure (DSSP, 8-state):
--PPPPHHHHHHHHHHHHHHHHHHTT-SEEEE-GGGTTSGGGGGS---HHHHHHHHHHHHTT-EEEEEEEESSSEEEEEEEE--

Organism: NCBI:txid1082851